Protein AF-A0A1Q3TQ16-F1 (afdb_monomer_lite)

Secondary structure (DSSP, 8-state):
-------------EEEE--TT-SEEEEEETTTEEEEEEEEHHHHHHHGGGG-HHHHHHHHHHHEEEEEEEE-TTSSEEEEEEEESS-SSTTS-SEEEEEEEGGGTT-S--S-HHHHHHHTSEEEEEEEEE---TT-SSGGGTS-EEEEEE----S---HHHHHHHHHHHHHHHHHHH--

Radius of gyration: 18.28 Å; chains: 1; bounding box: 42×30×52 Å

Structure (mmCIF, N/CA/C/O backbone):
data_AF-A0A1Q3TQ16-F1
#
_entry.id   AF-A0A1Q3TQ16-F1
#
loop_
_atom_site.group_PDB
_atom_site.id
_atom_site.type_symbol
_atom_site.label_atom_id
_atom_site.label_alt_id
_atom_site.label_comp_id
_atom_site.label_asym_id
_atom_site.label_entity_id
_atom_site.label_seq_id
_atom_site.pdbx_PDB_ins_code
_atom_site.Cartn_x
_atom_site.Cartn_y
_atom_site.Cartn_z
_atom_site.occupancy
_atom_site.B_iso_or_equiv
_atom_site.auth_seq_id
_atom_site.auth_comp_id
_atom_site.auth_asym_id
_atom_site.auth_atom_id
_atom_site.pdbx_PDB_model_num
ATOM 1 N N . MET A 1 1 ? 10.475 16.075 -33.563 1.00 37.91 1 MET A N 1
ATOM 2 C CA . MET A 1 1 ? 9.089 16.293 -33.106 1.00 37.91 1 MET A CA 1
ATOM 3 C C . MET A 1 1 ? 8.751 15.134 -32.193 1.00 37.91 1 MET A C 1
ATOM 5 O O . MET A 1 1 ? 8.616 14.026 -32.688 1.00 37.91 1 MET A O 1
ATOM 9 N N . VAL A 1 2 ? 8.764 15.352 -30.879 1.00 42.00 2 VAL A N 1
ATOM 10 C CA . VAL A 1 2 ? 8.246 14.367 -29.922 1.00 42.00 2 VAL A CA 1
ATOM 11 C C . VAL A 1 2 ? 6.739 14.571 -29.959 1.00 42.00 2 VAL A C 1
ATOM 13 O O . VAL A 1 2 ? 6.278 15.663 -29.645 1.00 42.00 2 VAL A O 1
ATOM 16 N N . SER A 1 3 ? 5.995 13.604 -30.488 1.00 44.75 3 SER A N 1
ATOM 17 C CA . SER A 1 3 ? 4.543 13.614 -30.358 1.00 44.75 3 SER A CA 1
ATOM 18 C C . SER A 1 3 ? 4.224 13.551 -28.869 1.00 44.75 3 SER A C 1
ATOM 20 O O . SER A 1 3 ? 4.671 12.619 -28.200 1.00 44.75 3 SER A O 1
ATOM 22 N N . ASP A 1 4 ? 3.481 14.534 -28.364 1.00 46.72 4 ASP A N 1
ATOM 23 C CA . ASP A 1 4 ? 2.794 14.436 -27.078 1.00 46.72 4 ASP A CA 1
ATOM 24 C C . ASP A 1 4 ? 1.745 13.322 -27.210 1.00 46.72 4 ASP A C 1
ATOM 26 O O . ASP A 1 4 ? 0.575 13.563 -27.507 1.00 46.72 4 ASP A O 1
ATOM 30 N N . GLU A 1 5 ? 2.181 12.068 -27.091 1.00 55.88 5 GLU A N 1
ATOM 31 C CA . GLU A 1 5 ? 1.263 10.961 -26.869 1.00 55.88 5 GLU A CA 1
ATOM 32 C C . GLU A 1 5 ? 0.614 11.201 -25.509 1.00 55.88 5 GLU A C 1
ATOM 34 O O . GLU A 1 5 ? 1.270 11.160 -24.466 1.00 55.88 5 GLU A O 1
ATOM 39 N N . LEU A 1 6 ? -0.683 11.502 -25.542 1.00 55.00 6 LEU A N 1
ATOM 40 C CA . LEU A 1 6 ? -1.532 11.615 -24.367 1.00 55.00 6 LEU A CA 1
ATOM 41 C C . LEU A 1 6 ? -1.398 10.332 -23.538 1.00 55.00 6 LEU A C 1
ATOM 43 O O . LEU A 1 6 ? -1.873 9.262 -23.924 1.00 55.00 6 LEU A O 1
ATOM 47 N N . ILE A 1 7 ? -0.705 10.431 -22.403 1.00 56.75 7 ILE A N 1
ATOM 48 C CA . ILE A 1 7 ? -0.559 9.322 -21.465 1.00 56.75 7 ILE A CA 1
ATOM 49 C C . ILE A 1 7 ? -1.907 9.151 -20.772 1.00 56.75 7 ILE A C 1
ATOM 51 O O . ILE A 1 7 ? -2.228 9.885 -19.838 1.00 56.75 7 ILE A O 1
ATOM 55 N N . LYS A 1 8 ? -2.690 8.166 -21.217 1.00 60.97 8 LYS A N 1
ATOM 56 C CA . LYS A 1 8 ? -3.903 7.755 -20.511 1.00 60.97 8 LYS A CA 1
ATOM 57 C C . LYS A 1 8 ? -3.508 7.208 -19.137 1.00 60.97 8 LYS A C 1
ATOM 59 O O . LYS A 1 8 ? -2.836 6.179 -19.044 1.00 60.97 8 LYS A O 1
ATOM 64 N N . VAL A 1 9 ? -3.913 7.903 -18.079 1.00 66.00 9 VAL A N 1
ATOM 65 C CA . VAL A 1 9 ? -3.746 7.453 -16.693 1.00 66.00 9 VAL A CA 1
ATOM 66 C C . VAL A 1 9 ? -5.059 6.825 -16.255 1.00 66.00 9 VAL A C 1
ATOM 68 O O . VAL A 1 9 ? -6.061 7.519 -16.128 1.00 66.00 9 VAL A O 1
ATOM 71 N N . ASP A 1 10 ? -5.049 5.516 -16.031 1.00 77.38 10 ASP A N 1
ATOM 72 C CA . ASP A 1 10 ? -6.175 4.801 -15.435 1.00 77.38 10 ASP A CA 1
ATOM 73 C C . ASP A 1 10 ? -5.869 4.544 -13.955 1.00 77.38 10 ASP A C 1
ATOM 75 O O . ASP A 1 10 ? -4.766 4.104 -13.617 1.00 77.38 10 ASP A O 1
ATOM 79 N N . THR A 1 11 ? -6.807 4.877 -13.068 1.00 80.00 11 THR A N 1
ATOM 80 C CA . THR A 1 11 ? -6.627 4.732 -11.619 1.00 80.00 11 THR A CA 1
ATOM 81 C C . THR A 1 11 ? -7.794 3.965 -11.026 1.00 80.00 11 THR A C 1
ATOM 83 O O . THR A 1 11 ? -8.943 4.384 -11.123 1.00 80.00 11 THR A O 1
ATOM 86 N N . ALA A 1 12 ? -7.472 2.860 -10.360 1.00 84.25 12 ALA A N 1
ATOM 87 C CA . ALA A 1 12 ? -8.427 2.037 -9.642 1.00 84.25 12 ALA A CA 1
ATOM 88 C C . ALA A 1 12 ? -8.218 2.149 -8.130 1.00 84.25 12 ALA A C 1
ATOM 90 O O . ALA A 1 12 ? -7.086 2.262 -7.651 1.00 84.25 12 ALA A O 1
ATOM 91 N N . TYR A 1 13 ? -9.311 2.063 -7.377 1.00 83.31 13 TYR A N 1
ATOM 92 C CA . TYR A 1 13 ? -9.316 2.196 -5.930 1.00 83.31 13 TYR A CA 1
ATOM 93 C C . TYR A 1 13 ? -10.077 1.056 -5.263 1.00 83.31 13 TYR A C 1
ATOM 95 O O . TYR A 1 13 ? -11.166 0.670 -5.688 1.00 83.31 13 TYR A O 1
ATOM 103 N N . TYR A 1 14 ? -9.519 0.583 -4.153 1.00 86.50 14 TYR A N 1
ATOM 104 C CA . TYR A 1 14 ? -10.143 -0.390 -3.272 1.00 86.50 14 TYR A CA 1
ATOM 105 C C . TYR A 1 14 ? -10.049 0.111 -1.835 1.00 86.50 14 TYR A C 1
ATOM 107 O O . TYR A 1 14 ? -8.950 0.282 -1.304 1.00 86.50 14 TYR A O 1
ATOM 115 N N . PHE A 1 15 ? -11.193 0.331 -1.194 1.00 87.38 15 PHE A N 1
ATOM 116 C CA . PHE A 1 15 ? -11.256 0.801 0.186 1.00 87.38 15 PHE A CA 1
ATOM 117 C C . PHE A 1 15 ? -12.006 -0.181 1.061 1.00 87.38 15 PHE A C 1
ATOM 119 O O . PHE A 1 15 ? -13.022 -0.745 0.659 1.00 87.38 15 PHE A O 1
ATOM 126 N N . VAL A 1 16 ? -11.535 -0.310 2.298 1.00 88.81 16 VAL A N 1
ATOM 127 C CA . VAL A 1 16 ? -12.279 -0.931 3.388 1.00 88.81 16 VAL A CA 1
ATOM 128 C C . VAL A 1 16 ? -12.195 -0.010 4.593 1.00 88.81 16 VAL A C 1
ATOM 130 O O . VAL A 1 16 ? -11.107 0.394 4.998 1.00 88.81 16 VAL A O 1
ATOM 133 N N . ILE A 1 17 ? -13.351 0.342 5.148 1.00 89.44 17 ILE A N 1
ATOM 134 C CA . ILE A 1 17 ? -13.478 1.223 6.305 1.00 89.44 17 ILE A CA 1
ATOM 135 C C . ILE A 1 17 ? -14.292 0.498 7.367 1.00 89.44 17 ILE A C 1
ATOM 137 O O . ILE A 1 17 ? -15.375 -0.016 7.095 1.00 89.44 17 ILE A O 1
ATOM 141 N N . PHE A 1 18 ? -13.780 0.464 8.589 1.00 89.12 18 PHE A N 1
ATOM 142 C CA . PHE A 1 18 ? -14.449 -0.148 9.729 1.00 89.12 18 PHE A CA 1
ATOM 143 C C . PHE A 1 18 ? -14.023 0.554 11.016 1.00 89.12 18 PHE A C 1
ATOM 145 O O . PHE A 1 18 ? -12.971 1.199 11.063 1.00 89.12 18 PHE A O 1
ATOM 152 N N . LYS A 1 19 ? -14.838 0.428 12.066 1.00 87.50 19 LYS A N 1
ATOM 153 C CA . LYS A 1 19 ? -14.444 0.858 13.408 1.00 87.50 19 LYS A CA 1
ATOM 154 C C . LYS A 1 19 ? -13.791 -0.315 14.143 1.00 87.50 19 LYS A C 1
ATOM 156 O O . LYS A 1 19 ? -14.226 -1.454 13.969 1.00 87.50 19 LYS A O 1
ATOM 161 N N . PRO A 1 20 ? -12.758 -0.074 14.966 1.00 83.62 20 PRO A N 1
ATOM 162 C CA . PRO A 1 20 ? -12.174 -1.129 15.788 1.00 83.62 20 PRO A CA 1
ATOM 163 C C . PRO A 1 20 ? -13.237 -1.817 16.656 1.00 83.62 20 PRO A C 1
ATOM 165 O O . PRO A 1 20 ? -13.993 -1.143 17.350 1.00 83.62 20 PRO A O 1
ATOM 168 N N . GLY A 1 21 ? -13.279 -3.150 16.612 1.00 84.94 21 GLY A N 1
ATOM 169 C CA . GLY A 1 21 ? -14.253 -3.972 17.340 1.00 84.94 21 GLY A CA 1
ATOM 170 C C . GLY A 1 21 ? -15.556 -4.268 16.587 1.00 84.94 21 GLY A C 1
ATOM 171 O O . GLY A 1 21 ? -16.292 -5.164 17.003 1.00 84.94 21 GLY A O 1
ATOM 172 N N . ASP A 1 22 ? -15.836 -3.586 15.472 1.00 89.62 22 ASP A N 1
ATOM 173 C CA . ASP A 1 22 ? -17.017 -3.882 14.658 1.00 89.62 22 ASP A CA 1
ATOM 174 C C . ASP A 1 22 ? -16.820 -5.169 13.844 1.00 89.62 22 ASP A C 1
ATOM 176 O O . ASP A 1 22 ? -15.759 -5.421 13.275 1.00 89.62 22 ASP A O 1
ATOM 180 N N . LYS A 1 23 ? -17.886 -5.969 13.723 1.00 91.56 23 LYS A N 1
ATOM 181 C CA . LYS A 1 23 ? -17.895 -7.196 12.900 1.00 91.56 23 LYS A CA 1
ATOM 182 C C . LYS A 1 23 ? -18.081 -6.921 11.409 1.00 91.56 23 LYS A C 1
ATOM 184 O O . LYS A 1 23 ? -17.820 -7.791 10.577 1.00 91.56 23 LYS A O 1
ATOM 189 N N . VAL A 1 24 ? -18.584 -5.736 11.073 1.00 93.44 24 VAL A N 1
ATOM 190 C CA . VAL A 1 24 ? -18.919 -5.323 9.711 1.00 93.44 24 VAL A CA 1
ATOM 191 C C . VAL A 1 24 ? -18.293 -3.972 9.393 1.00 93.44 24 VAL A C 1
ATOM 193 O O . VAL A 1 24 ? -18.215 -3.093 10.245 1.00 93.44 24 VAL A O 1
ATOM 196 N N . GLY A 1 25 ? -17.842 -3.826 8.156 1.00 90.81 25 GLY A N 1
ATOM 197 C CA . GLY A 1 25 ? -17.299 -2.596 7.603 1.00 90.81 25 GLY A CA 1
ATOM 198 C C . GLY A 1 25 ? -17.951 -2.263 6.269 1.00 90.81 25 GLY A C 1
ATOM 199 O O . GLY A 1 25 ? -18.805 -2.998 5.766 1.00 90.81 25 GLY A O 1
ATOM 200 N N . LEU A 1 26 ? -17.520 -1.156 5.684 1.00 89.62 26 LEU A N 1
ATOM 201 C CA . LEU A 1 26 ? -17.880 -0.749 4.336 1.00 89.62 26 LEU A CA 1
ATOM 202 C C . LEU A 1 26 ? -16.705 -0.994 3.400 1.00 89.62 26 LEU A C 1
ATOM 204 O O . LEU A 1 26 ? -15.562 -0.688 3.730 1.00 89.62 26 LEU A O 1
ATOM 208 N N . LYS A 1 27 ? -17.002 -1.521 2.221 1.00 88.81 27 LYS A N 1
ATOM 209 C CA . LYS A 1 27 ? -16.062 -1.756 1.136 1.00 88.81 27 LYS A CA 1
ATOM 210 C C . LYS A 1 27 ? -16.498 -0.980 -0.099 1.00 88.81 27 LYS A C 1
ATOM 212 O O . LYS A 1 27 ? -17.682 -0.982 -0.432 1.00 88.81 27 LYS A O 1
ATOM 217 N N . PHE A 1 28 ? -15.538 -0.392 -0.798 1.00 86.06 28 PHE A N 1
ATOM 218 C CA . PHE A 1 28 ? -15.724 0.226 -2.108 1.00 86.06 28 PHE A CA 1
ATOM 219 C C . PHE A 1 28 ? -14.673 -0.312 -3.076 1.00 86.06 28 PHE A C 1
ATOM 221 O O . PHE A 1 28 ? -13.517 -0.481 -2.690 1.00 86.06 28 PHE A O 1
ATOM 228 N N . ASP A 1 29 ? -15.078 -0.583 -4.313 1.00 86.94 29 ASP A N 1
ATOM 229 C CA . ASP A 1 29 ? -14.212 -1.121 -5.359 1.00 86.94 29 ASP A CA 1
ATOM 230 C C . ASP A 1 29 ? -14.564 -0.473 -6.700 1.00 86.94 29 ASP A C 1
ATOM 232 O O . ASP A 1 29 ? -15.587 -0.802 -7.307 1.00 86.94 29 ASP A O 1
ATOM 236 N N . SER A 1 30 ? -13.711 0.440 -7.167 1.00 84.25 30 SER A N 1
ATOM 237 C CA . SER A 1 30 ? -13.971 1.199 -8.394 1.00 84.25 30 SER A CA 1
ATOM 238 C C . SER A 1 30 ? -13.925 0.342 -9.664 1.00 84.25 30 SER A C 1
ATOM 240 O O . SER A 1 30 ? -14.291 0.828 -10.725 1.00 84.25 30 SER A O 1
ATOM 242 N N . THR A 1 31 ? -13.462 -0.911 -9.589 1.00 81.88 31 THR A N 1
ATOM 243 C CA . THR A 1 31 ? -13.318 -1.787 -10.766 1.00 81.88 31 THR A CA 1
ATOM 244 C C . THR A 1 31 ? -14.538 -2.668 -11.021 1.00 81.88 31 THR A C 1
ATOM 246 O O . THR A 1 31 ? -14.742 -3.118 -12.146 1.00 81.88 31 THR A O 1
ATOM 249 N N . PHE A 1 32 ? -15.362 -2.906 -9.996 1.00 75.94 32 PHE A N 1
ATOM 250 C CA . PHE A 1 32 ? -16.527 -3.792 -10.090 1.00 75.94 32 PHE A CA 1
ATOM 251 C C . PHE A 1 32 ? -17.845 -3.086 -9.794 1.00 75.94 32 PHE A C 1
ATOM 253 O O . PHE A 1 32 ? -18.837 -3.313 -10.485 1.00 75.94 32 PHE A O 1
ATOM 260 N N . ASN A 1 33 ? -17.895 -2.294 -8.721 1.00 68.44 33 ASN A N 1
ATOM 261 C CA . ASN A 1 33 ? -19.132 -1.700 -8.241 1.00 68.44 33 ASN A CA 1
ATOM 262 C C . ASN A 1 33 ? -18.808 -0.381 -7.545 1.00 68.44 33 ASN A C 1
ATOM 264 O O . ASN A 1 33 ? -18.329 -0.372 -6.411 1.00 68.44 33 ASN A O 1
ATOM 268 N N . GLU A 1 34 ? -19.123 0.729 -8.210 1.00 74.62 34 GLU A N 1
ATOM 269 C CA . GLU A 1 34 ? -18.951 2.105 -7.720 1.00 74.62 34 GLU A CA 1
ATOM 270 C C . GLU A 1 34 ? -19.932 2.454 -6.577 1.00 74.62 34 GLU A C 1
ATOM 272 O O . GLU A 1 34 ? -20.459 3.562 -6.477 1.00 74.6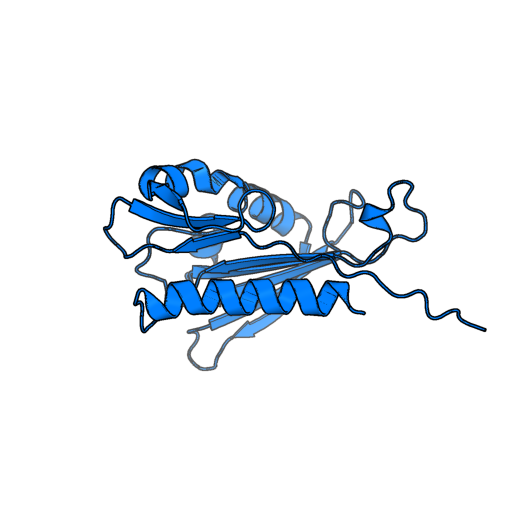2 34 GLU A O 1
ATOM 277 N N . LYS A 1 35 ? -20.232 1.488 -5.707 1.00 81.69 35 LYS A N 1
ATOM 278 C CA . LYS A 1 35 ? -21.125 1.618 -4.560 1.00 81.69 35 LYS A CA 1
ATOM 279 C C . LYS A 1 35 ? -20.501 0.958 -3.344 1.00 81.69 35 LYS A C 1
ATOM 281 O O . LYS A 1 35 ? -19.871 -0.095 -3.434 1.00 81.69 35 LYS A O 1
ATOM 286 N N . TRP A 1 36 ? -20.750 1.552 -2.182 1.00 85.12 36 TRP A N 1
ATOM 287 C CA . TRP A 1 36 ? -20.401 0.929 -0.914 1.00 85.12 36 TRP A CA 1
ATOM 288 C C . TRP A 1 36 ? -21.185 -0.366 -0.713 1.00 85.12 36 TRP A C 1
ATOM 290 O O . TRP A 1 36 ? -22.400 -0.423 -0.901 1.00 85.12 36 TRP A O 1
ATOM 300 N N . THR A 1 37 ? -20.476 -1.399 -0.284 1.00 89.00 37 THR A N 1
ATOM 301 C CA . THR A 1 37 ? -21.032 -2.696 0.096 1.00 89.00 37 THR A CA 1
ATOM 302 C C . THR A 1 37 ? -20.596 -3.035 1.513 1.00 89.00 37 THR A C 1
ATOM 304 O O . THR A 1 37 ? -19.542 -2.596 1.969 1.00 89.00 37 THR A O 1
ATOM 307 N N . THR A 1 38 ? -21.406 -3.794 2.243 1.00 91.62 38 THR A N 1
ATOM 308 C CA . THR A 1 38 ? -21.019 -4.270 3.574 1.00 91.62 38 THR A CA 1
ATOM 309 C C . THR A 1 38 ? -20.074 -5.460 3.443 1.00 91.62 38 THR A C 1
ATOM 311 O O . THR A 1 38 ? -20.300 -6.351 2.626 1.00 91.62 38 THR A O 1
ATOM 314 N N . VAL A 1 39 ? -19.030 -5.500 4.269 1.00 91.38 39 VAL A N 1
ATOM 315 C CA . VAL A 1 39 ? -18.079 -6.616 4.338 1.00 91.38 39 VAL A CA 1
ATOM 316 C C . VAL A 1 39 ? -17.906 -7.067 5.785 1.00 91.38 39 VAL A C 1
ATOM 318 O O . VAL A 1 39 ? -17.930 -6.245 6.697 1.00 91.38 39 VAL A O 1
ATOM 321 N N . SER A 1 40 ? -17.732 -8.369 6.016 1.00 91.38 40 SER A N 1
ATOM 322 C CA . SER A 1 40 ? -17.308 -8.872 7.328 1.00 91.38 40 SER A CA 1
ATOM 323 C C . SER A 1 40 ? -15.862 -8.449 7.582 1.00 91.38 40 SER A C 1
ATOM 325 O O . SER A 1 40 ? -14.987 -8.746 6.768 1.00 91.38 40 SER A O 1
ATOM 327 N N . VAL A 1 41 ? -15.612 -7.772 8.705 1.00 87.94 41 VAL A N 1
ATOM 328 C CA . VAL A 1 41 ? -14.264 -7.335 9.100 1.00 87.94 41 VAL A CA 1
ATOM 329 C C . VAL A 1 41 ? -13.387 -8.549 9.349 1.00 87.94 41 VAL A C 1
ATOM 331 O O . VAL A 1 41 ? -12.316 -8.628 8.769 1.00 87.94 41 VAL A O 1
ATOM 334 N N . ASP A 1 42 ? -13.867 -9.542 10.096 1.00 85.06 42 ASP A N 1
ATOM 335 C CA . ASP A 1 42 ? -13.115 -10.776 10.357 1.00 85.06 42 ASP A CA 1
ATOM 336 C C . ASP A 1 42 ? -12.742 -11.495 9.060 1.00 85.06 42 ASP A C 1
ATOM 338 O O . ASP A 1 42 ? -11.599 -11.914 8.879 1.00 85.06 42 ASP A O 1
ATOM 342 N N . SER A 1 43 ? -13.691 -11.579 8.120 1.00 81.94 43 SER A N 1
ATOM 343 C CA . SER A 1 43 ? -13.426 -12.174 6.811 1.00 81.94 43 SER A CA 1
ATOM 344 C C . SER A 1 43 ? -12.396 -11.355 6.056 1.00 81.94 43 SER A C 1
ATOM 346 O O . SER A 1 43 ? -11.449 -11.932 5.541 1.00 81.94 43 SER A O 1
ATOM 348 N N . PHE A 1 44 ? -12.536 -10.027 6.011 1.00 83.25 44 PHE A N 1
ATOM 349 C CA . PHE A 1 44 ? -11.557 -9.157 5.371 1.00 83.25 44 PHE A CA 1
ATOM 350 C C . PHE A 1 44 ? -10.185 -9.299 6.017 1.00 83.25 44 PHE A C 1
ATOM 352 O O . PHE A 1 44 ? -9.233 -9.465 5.289 1.00 83.25 44 PHE A O 1
ATOM 359 N N . LEU A 1 45 ? -10.053 -9.299 7.339 1.00 79.94 45 LEU A N 1
ATOM 360 C CA . LEU A 1 45 ? -8.764 -9.412 8.022 1.00 79.94 45 LEU A CA 1
ATOM 361 C C . LEU A 1 45 ? -8.114 -10.787 7.812 1.00 79.94 45 LEU A C 1
ATOM 363 O O . LEU A 1 45 ? -6.916 -10.860 7.552 1.00 79.94 45 LEU A O 1
ATOM 367 N N . ALA A 1 46 ? -8.898 -11.869 7.849 1.00 73.75 46 ALA A N 1
ATOM 368 C CA . ALA A 1 46 ? -8.412 -13.222 7.573 1.00 73.75 46 ALA A CA 1
ATOM 369 C C . ALA A 1 46 ? -8.031 -13.409 6.093 1.00 73.75 46 ALA A C 1
ATOM 371 O O . ALA A 1 46 ? -7.027 -14.046 5.763 1.00 73.75 46 ALA A O 1
ATOM 372 N N . THR A 1 47 ? -8.826 -12.824 5.192 1.00 65.69 47 THR A N 1
ATOM 373 C CA . THR A 1 47 ? -8.611 -12.866 3.739 1.00 65.69 47 THR A CA 1
ATOM 374 C C . THR A 1 47 ? -7.774 -11.706 3.218 1.00 65.69 47 THR A C 1
ATOM 376 O O . THR A 1 47 ? -7.483 -11.704 2.036 1.00 65.69 47 THR A O 1
ATOM 379 N N . ALA A 1 48 ? -7.328 -10.748 4.042 1.00 55.12 48 ALA A N 1
ATOM 380 C CA . ALA A 1 48 ? -6.469 -9.616 3.652 1.00 55.12 48 ALA A CA 1
ATOM 381 C C . ALA A 1 48 ? -5.040 -10.072 3.316 1.00 55.12 48 ALA A C 1
ATOM 383 O O . ALA A 1 48 ? -4.236 -9.315 2.772 1.00 55.12 48 ALA A O 1
ATOM 384 N N . THR A 1 49 ? -4.788 -11.372 3.477 1.00 52.56 49 THR A N 1
ATOM 385 C CA . THR A 1 49 ? -3.928 -12.183 2.604 1.00 52.56 49 THR A CA 1
ATOM 386 C C . THR A 1 49 ? -4.207 -12.024 1.095 1.00 52.56 49 THR A C 1
ATOM 388 O O . THR A 1 49 ? -3.417 -12.518 0.294 1.00 52.56 49 THR A O 1
ATOM 391 N N . LEU A 1 50 ? -5.247 -11.283 0.692 1.00 50.66 50 LEU A N 1
ATOM 392 C CA . LEU A 1 50 ? -5.684 -10.935 -0.666 1.00 50.66 50 LEU A CA 1
ATOM 393 C C . LEU A 1 50 ? -4.555 -10.364 -1.522 1.00 50.66 50 LEU A C 1
ATOM 395 O O . LEU A 1 50 ? -4.549 -10.543 -2.733 1.00 50.66 50 LEU A O 1
ATOM 399 N N . PHE A 1 51 ? -3.561 -9.745 -0.889 1.00 58.66 51 PHE A N 1
ATOM 400 C CA . PHE A 1 51 ? -2.361 -9.263 -1.569 1.00 58.66 51 PHE A CA 1
ATOM 401 C C . PHE A 1 51 ? -1.088 -10.009 -1.159 1.00 58.66 51 PHE A C 1
ATOM 403 O O . PHE A 1 51 ? -0.010 -9.690 -1.648 1.00 58.66 51 PHE A O 1
ATOM 410 N N . SER A 1 52 ? -1.193 -10.976 -0.237 1.00 69.75 52 SER A N 1
ATOM 411 C CA . SER A 1 52 ? -0.071 -11.734 0.338 1.00 69.75 52 SER A CA 1
ATOM 412 C C . SER A 1 52 ? 1.122 -10.833 0.681 1.00 69.75 52 SER A C 1
ATOM 414 O O . SER A 1 52 ? 2.277 -11.235 0.526 1.00 69.75 52 SER A O 1
ATOM 416 N N . VAL A 1 53 ? 0.824 -9.602 1.124 1.00 79.25 53 VAL A N 1
ATOM 417 C CA . VAL A 1 53 ? 1.796 -8.507 1.227 1.00 79.25 53 VAL A CA 1
ATOM 418 C C . VAL A 1 53 ? 2.942 -8.901 2.133 1.00 79.25 53 VAL A C 1
ATOM 420 O O . VAL A 1 53 ? 4.088 -8.669 1.780 1.00 79.25 53 VAL A O 1
ATOM 423 N N . ASP A 1 54 ? 2.653 -9.566 3.249 1.00 82.12 54 ASP A N 1
ATOM 424 C CA . ASP A 1 54 ? 3.676 -10.005 4.193 1.00 82.12 54 ASP A CA 1
ATOM 425 C C . ASP A 1 54 ? 4.695 -10.955 3.542 1.00 82.12 54 ASP A C 1
ATOM 427 O O . ASP A 1 54 ? 5.897 -10.697 3.575 1.00 82.12 54 ASP A O 1
ATOM 431 N N . LYS A 1 55 ? 4.229 -12.007 2.852 1.00 82.19 55 LYS A N 1
ATOM 432 C CA . LYS A 1 55 ? 5.110 -12.956 2.148 1.00 82.19 55 LYS A CA 1
ATOM 433 C C . LYS A 1 55 ? 5.852 -12.287 0.991 1.00 82.19 55 LYS A C 1
ATOM 435 O O . LYS A 1 55 ? 7.036 -12.547 0.780 1.00 82.19 55 LYS A O 1
ATOM 440 N N . PHE A 1 56 ? 5.157 -11.436 0.243 1.00 84.69 56 PHE A N 1
ATOM 441 C CA . PHE A 1 56 ? 5.731 -10.687 -0.866 1.00 84.69 56 PHE A CA 1
ATOM 442 C C . PHE A 1 56 ? 6.839 -9.737 -0.393 1.00 84.69 56 PHE A C 1
ATOM 444 O O . PHE A 1 56 ? 7.942 -9.768 -0.933 1.00 84.69 56 PHE A O 1
ATOM 451 N N . LEU A 1 57 ? 6.588 -8.950 0.654 1.00 87.31 57 LEU A N 1
ATOM 452 C CA . LEU A 1 57 ? 7.570 -8.049 1.246 1.00 87.31 57 LEU A CA 1
ATOM 453 C C . LEU A 1 57 ? 8.729 -8.828 1.861 1.00 87.31 57 LEU A C 1
ATOM 455 O O . LEU A 1 57 ? 9.877 -8.471 1.620 1.00 87.31 57 LEU A O 1
ATOM 459 N N . ALA A 1 58 ? 8.469 -9.925 2.576 1.00 85.12 58 ALA A N 1
ATOM 460 C CA . ALA A 1 58 ? 9.526 -10.769 3.131 1.00 85.12 58 ALA A CA 1
ATOM 461 C C . ALA A 1 58 ? 10.461 -11.328 2.043 1.00 85.12 58 ALA A C 1
ATOM 463 O O . ALA A 1 58 ? 11.672 -11.403 2.247 1.00 85.12 58 ALA A O 1
ATOM 464 N N . SER A 1 59 ? 9.920 -11.693 0.875 1.00 85.12 59 SER A N 1
ATOM 465 C CA . SER A 1 59 ? 10.721 -12.086 -0.289 1.00 85.12 59 SER A CA 1
ATOM 466 C C . SER A 1 59 ? 11.470 -10.897 -0.892 1.00 85.12 59 SER A C 1
ATOM 468 O O . SER A 1 59 ? 12.677 -10.996 -1.121 1.00 85.12 59 SER A O 1
ATOM 470 N N . LYS A 1 60 ? 10.794 -9.760 -1.103 1.00 86.94 60 LYS A N 1
ATOM 471 C CA . LYS A 1 60 ? 11.419 -8.558 -1.667 1.00 86.94 60 LYS A CA 1
ATOM 472 C C . LYS A 1 60 ? 12.588 -8.068 -0.831 1.00 86.94 60 LYS A C 1
ATOM 474 O O . LYS A 1 60 ? 13.642 -7.784 -1.382 1.00 86.94 60 LYS A O 1
ATOM 479 N N . MET A 1 61 ? 12.447 -8.028 0.490 1.00 89.25 61 MET A N 1
ATOM 480 C CA . MET A 1 61 ? 13.485 -7.520 1.392 1.00 89.25 61 MET A CA 1
ATOM 481 C C . MET A 1 61 ? 14.770 -8.365 1.401 1.00 89.25 61 MET A C 1
ATOM 483 O O . MET A 1 61 ? 15.797 -7.893 1.877 1.00 89.25 61 MET A O 1
ATOM 487 N N . GLN A 1 62 ? 14.758 -9.587 0.854 1.00 91.00 62 GLN A N 1
ATOM 488 C CA . GLN A 1 62 ? 15.981 -10.381 0.661 1.00 91.00 62 GLN A CA 1
ATOM 489 C C . GLN A 1 62 ? 16.788 -9.906 -0.559 1.00 91.00 62 GLN A C 1
ATOM 491 O O . GLN A 1 62 ? 18.024 -9.900 -0.540 1.00 91.00 62 GLN A O 1
ATOM 496 N N . ASN A 1 63 ? 16.093 -9.492 -1.620 1.00 94.25 63 ASN A N 1
ATOM 497 C CA . ASN A 1 63 ? 16.697 -9.029 -2.866 1.00 94.25 63 ASN A CA 1
ATOM 498 C C . ASN A 1 63 ? 16.925 -7.509 -2.888 1.00 94.25 63 ASN A C 1
ATOM 500 O O . ASN A 1 63 ? 17.883 -7.036 -3.490 1.00 94.25 63 ASN A O 1
ATOM 504 N N . ASP A 1 64 ? 16.080 -6.731 -2.225 1.00 96.00 64 ASP A N 1
ATOM 505 C CA . ASP A 1 64 ? 16.143 -5.277 -2.274 1.00 96.00 64 ASP A CA 1
ATOM 506 C C . ASP A 1 64 ? 17.231 -4.725 -1.333 1.00 96.00 64 ASP A C 1
ATOM 508 O O . ASP A 1 64 ? 17.552 -5.287 -0.284 1.00 96.00 64 ASP A O 1
ATOM 512 N N . SER A 1 65 ? 17.816 -3.596 -1.722 1.00 97.00 65 SER A N 1
ATOM 513 C CA . SER A 1 65 ? 18.764 -2.814 -0.930 1.00 97.00 65 SER A CA 1
ATOM 514 C C .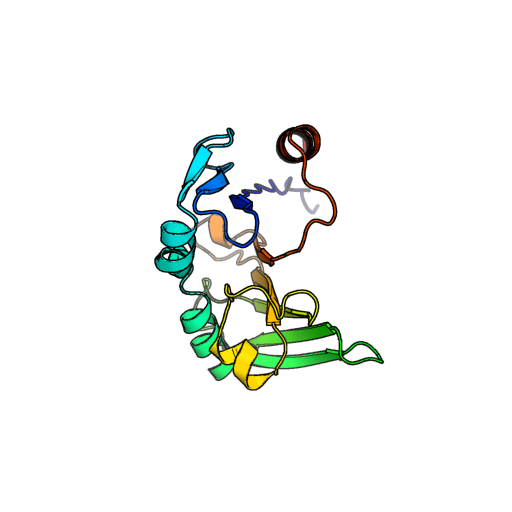 SER A 1 65 ? 18.083 -1.558 -0.401 1.00 97.00 65 SER A C 1
ATOM 516 O O . SER A 1 65 ? 17.414 -0.848 -1.152 1.00 97.00 65 SER A O 1
ATOM 518 N N . LEU A 1 66 ? 18.291 -1.257 0.881 1.00 97.19 66 LEU A N 1
ATOM 519 C CA . LEU A 1 66 ? 17.868 0.002 1.492 1.00 97.19 66 LEU A CA 1
ATOM 520 C C . LEU A 1 66 ? 18.744 1.147 0.967 1.00 97.19 66 LEU A C 1
ATOM 522 O O . LEU A 1 66 ? 19.961 1.118 1.134 1.00 97.19 66 LEU A O 1
ATOM 526 N N . ILE A 1 67 ? 18.120 2.154 0.359 1.00 97.88 67 ILE A N 1
ATOM 527 C CA . ILE A 1 67 ? 18.803 3.321 -0.222 1.00 97.88 67 ILE A CA 1
ATOM 528 C C . ILE A 1 67 ? 18.633 4.564 0.648 1.00 97.88 67 ILE A C 1
ATOM 530 O O . ILE A 1 67 ? 19.532 5.396 0.733 1.00 97.88 67 ILE A O 1
ATOM 534 N N . SER A 1 68 ? 17.483 4.704 1.305 1.00 97.94 68 SER A N 1
ATOM 535 C CA . SER A 1 68 ? 17.200 5.839 2.181 1.00 97.94 68 SER A CA 1
ATOM 536 C C . SER A 1 68 ? 16.353 5.401 3.362 1.00 97.94 68 SER A C 1
ATOM 538 O O . SER A 1 68 ? 15.446 4.587 3.203 1.00 97.94 68 SER A O 1
ATOM 540 N N . SER A 1 69 ? 16.647 5.956 4.535 1.00 97.69 69 SER A N 1
ATOM 541 C CA . SER A 1 69 ? 15.887 5.760 5.764 1.00 97.69 69 SER A CA 1
ATOM 542 C C . SER A 1 69 ? 15.819 7.094 6.498 1.00 97.69 69 SER A C 1
ATOM 544 O O . SER A 1 69 ? 16.850 7.677 6.835 1.00 97.69 69 SER A O 1
ATOM 546 N N . VAL A 1 70 ? 14.607 7.609 6.685 1.00 97.69 70 VAL A N 1
ATOM 547 C CA . VAL A 1 70 ? 14.352 8.912 7.305 1.00 97.69 70 VAL A CA 1
ATOM 548 C C . VAL A 1 70 ? 13.324 8.731 8.409 1.00 97.69 70 VAL A C 1
ATOM 550 O O . VAL A 1 70 ? 12.183 8.349 8.153 1.00 97.69 70 VAL A O 1
ATOM 553 N N . SER A 1 71 ? 13.716 9.027 9.644 1.00 96.38 71 SER A N 1
ATOM 554 C CA . SER A 1 71 ? 12.830 9.015 10.807 1.00 96.38 71 SER A CA 1
ATOM 555 C C . SER A 1 71 ? 12.489 10.430 11.260 1.00 96.38 71 SER A C 1
ATOM 557 O O . SER A 1 71 ? 13.307 11.344 11.153 1.00 96.38 71 SER A O 1
ATOM 559 N N . THR A 1 72 ? 11.309 10.613 11.847 1.00 93.62 72 THR A N 1
ATOM 560 C CA . THR A 1 72 ? 11.004 11.852 12.573 1.00 93.62 72 THR A CA 1
ATOM 561 C C . THR A 1 72 ? 11.895 11.986 13.810 1.00 93.62 72 THR A C 1
ATOM 563 O O . THR A 1 72 ? 12.320 10.985 14.386 1.00 93.62 72 THR A O 1
ATOM 566 N N . LEU A 1 73 ? 12.128 13.220 14.278 1.00 83.75 73 LEU A N 1
ATOM 567 C CA . LEU A 1 73 ? 12.972 13.503 15.455 1.00 83.75 73 LEU A CA 1
ATOM 568 C C . LEU A 1 73 ? 12.540 12.747 16.725 1.00 83.75 73 LEU A C 1
ATOM 570 O O . LEU A 1 73 ? 13.354 12.484 17.601 1.00 83.75 73 LEU A O 1
ATOM 574 N N . ASN A 1 74 ? 11.260 12.384 16.824 1.00 89.19 74 ASN A N 1
ATOM 575 C CA . ASN A 1 74 ? 10.679 11.649 17.948 1.00 89.19 74 ASN A CA 1
ATOM 576 C C . ASN A 1 74 ? 10.492 10.140 17.687 1.00 89.19 74 ASN A C 1
ATOM 578 O O . ASN A 1 74 ? 9.851 9.470 18.494 1.00 89.19 74 ASN A O 1
ATOM 582 N N . GLY A 1 75 ? 10.959 9.613 16.548 1.00 89.62 75 GLY A N 1
ATOM 583 C CA . GLY A 1 75 ? 10.843 8.192 16.191 1.00 89.62 75 GLY A CA 1
ATOM 584 C C . GLY A 1 75 ? 9.407 7.673 16.030 1.00 89.62 75 GLY A C 1
ATOM 585 O O . GLY A 1 75 ? 9.175 6.464 16.093 1.00 89.62 75 GLY A O 1
ATOM 586 N N . ARG A 1 76 ? 8.421 8.567 15.866 1.00 92.94 76 ARG A N 1
ATOM 587 C CA . ARG A 1 76 ? 7.006 8.197 15.681 1.00 92.94 76 ARG A CA 1
ATOM 588 C C . ARG A 1 76 ? 6.663 7.793 14.256 1.00 92.94 76 ARG A C 1
ATOM 590 O O . ARG A 1 76 ? 5.649 7.124 14.068 1.00 92.94 76 ARG A O 1
ATOM 597 N N . ALA A 1 77 ? 7.468 8.207 13.284 1.00 95.75 77 ALA A N 1
ATOM 598 C CA . ALA A 1 77 ? 7.329 7.791 11.902 1.00 95.75 77 ALA A CA 1
ATOM 599 C C . ALA A 1 77 ? 8.696 7.510 11.276 1.00 95.75 77 ALA A C 1
ATOM 601 O O . ALA A 1 77 ? 9.711 8.101 11.657 1.00 95.75 77 ALA A O 1
ATOM 602 N N . LEU A 1 78 ? 8.688 6.596 10.313 1.00 97.25 78 LEU A N 1
ATOM 603 C CA . LEU A 1 78 ? 9.851 6.147 9.560 1.00 97.25 78 LEU A CA 1
ATOM 604 C C . LEU A 1 78 ? 9.446 6.015 8.092 1.00 97.25 78 LEU A C 1
ATOM 606 O O . LEU A 1 78 ? 8.391 5.461 7.799 1.00 97.25 78 LEU A O 1
ATOM 610 N N . SER A 1 79 ? 10.273 6.512 7.181 1.00 98.00 79 SER A N 1
ATOM 611 C CA . SER A 1 79 ? 10.133 6.314 5.741 1.00 98.00 79 SER A CA 1
ATOM 612 C C . SER A 1 79 ? 11.392 5.651 5.211 1.00 98.00 79 SER A C 1
ATOM 614 O O . SER A 1 79 ? 12.496 6.122 5.474 1.00 98.00 79 SER A O 1
ATOM 616 N N . GLU A 1 80 ? 11.228 4.585 4.441 1.00 98.00 80 GLU A N 1
ATOM 617 C CA . GLU A 1 80 ? 12.324 3.827 3.849 1.00 98.00 80 GLU A CA 1
ATOM 618 C C . GLU A 1 80 ? 12.110 3.671 2.345 1.00 98.00 80 GLU A C 1
ATOM 620 O O . GLU A 1 80 ? 10.984 3.486 1.883 1.00 98.00 80 GLU A O 1
ATOM 625 N N . ILE A 1 81 ? 13.198 3.759 1.582 1.00 98.19 81 ILE A N 1
ATOM 626 C CA . ILE A 1 81 ? 13.203 3.574 0.129 1.00 98.19 81 ILE A CA 1
ATOM 627 C C . ILE A 1 81 ? 14.149 2.431 -0.203 1.00 98.19 81 ILE A C 1
ATOM 629 O O . ILE A 1 81 ? 15.314 2.438 0.202 1.00 98.19 81 ILE A O 1
ATOM 633 N N . TYR A 1 82 ? 13.642 1.487 -0.981 1.00 97.69 82 TYR A N 1
ATOM 634 C CA . TYR A 1 82 ? 14.328 0.279 -1.396 1.00 97.69 82 TYR A CA 1
ATOM 635 C C . TYR A 1 82 ? 14.392 0.186 -2.920 1.00 97.69 82 TYR A C 1
ATOM 637 O O . TYR A 1 82 ? 13.433 0.548 -3.608 1.00 97.69 82 TYR A O 1
ATOM 645 N N . LEU A 1 83 ? 15.508 -0.336 -3.432 1.00 97.31 83 LEU A N 1
ATOM 646 C CA . LEU A 1 83 ? 15.697 -0.675 -4.845 1.00 97.31 83 LEU A CA 1
ATOM 647 C C . LEU A 1 83 ? 16.120 -2.147 -4.987 1.00 97.31 83 LEU A C 1
ATOM 649 O O . LEU A 1 83 ? 16.904 -2.620 -4.162 1.00 97.31 83 LEU A O 1
ATOM 653 N N . PRO A 1 84 ? 15.670 -2.871 -6.027 1.00 96.50 84 PRO A N 1
ATOM 654 C CA . PRO A 1 84 ? 16.154 -4.217 -6.321 1.00 96.50 84 PRO A CA 1
ATOM 655 C C . PRO A 1 84 ? 17.666 -4.243 -6.545 1.00 96.50 84 PRO A C 1
ATOM 657 O O . PRO A 1 84 ? 18.191 -3.415 -7.289 1.00 96.50 84 PRO A O 1
ATOM 660 N N . LYS A 1 85 ? 18.358 -5.261 -6.015 1.00 95.75 85 LYS A N 1
ATOM 661 C CA . LYS A 1 85 ? 19.720 -5.595 -6.478 1.00 95.75 85 LYS A CA 1
ATOM 662 C C . LYS A 1 85 ? 19.694 -6.161 -7.897 1.00 95.75 85 LYS A C 1
ATOM 664 O O . LYS A 1 85 ? 20.547 -5.823 -8.711 1.00 95.75 85 LYS A O 1
ATOM 669 N N . TYR A 1 86 ? 18.706 -7.003 -8.195 1.00 94.69 86 TYR A N 1
ATOM 670 C CA . TYR A 1 86 ? 18.395 -7.476 -9.543 1.00 94.69 86 TYR A CA 1
ATOM 671 C C . TYR A 1 86 ? 16.879 -7.507 -9.760 1.00 94.69 86 TYR A C 1
ATOM 673 O O . TYR A 1 86 ? 16.115 -7.727 -8.820 1.00 94.69 86 TYR A O 1
ATOM 681 N N . LYS A 1 87 ? 16.429 -7.299 -11.002 1.00 92.31 87 LYS A N 1
ATOM 682 C CA . LYS A 1 87 ? 15.015 -7.444 -11.382 1.00 92.31 87 LYS A CA 1
ATOM 683 C C . LYS A 1 87 ? 14.816 -8.802 -12.064 1.00 92.31 87 LYS A C 1
ATOM 685 O O . LYS A 1 87 ? 15.324 -8.960 -13.172 1.00 92.31 87 LYS A O 1
ATOM 690 N N . PRO A 1 88 ? 14.123 -9.772 -11.437 1.00 87.62 88 PRO A N 1
ATOM 691 C CA . PRO A 1 88 ? 13.895 -11.082 -12.051 1.00 87.62 88 PRO A CA 1
ATOM 692 C C . PRO A 1 88 ? 13.025 -10.991 -13.312 1.00 87.62 88 PRO A C 1
ATOM 694 O O . PRO A 1 88 ? 13.266 -11.714 -14.273 1.00 87.62 88 PRO A O 1
ATOM 697 N N . ASP A 1 89 ? 12.044 -10.086 -13.323 1.00 88.81 89 ASP A N 1
ATOM 698 C CA . ASP A 1 89 ? 11.145 -9.845 -14.451 1.00 88.81 89 ASP A CA 1
ATOM 699 C C . ASP A 1 89 ? 10.515 -8.432 -14.384 1.00 88.81 89 ASP A C 1
ATOM 701 O O . ASP A 1 89 ? 10.810 -7.628 -13.492 1.00 88.81 89 ASP A O 1
ATOM 705 N N . PHE A 1 90 ? 9.637 -8.117 -15.344 1.00 85.00 90 PHE A N 1
ATOM 706 C CA . PHE A 1 90 ? 8.932 -6.827 -15.448 1.00 85.00 90 PHE A CA 1
ATOM 707 C C . PHE A 1 90 ? 7.787 -6.641 -14.434 1.00 85.00 90 PHE A C 1
ATOM 709 O O . PHE A 1 90 ? 7.214 -5.550 -14.336 1.00 85.00 90 PHE A O 1
ATOM 716 N N . THR A 1 91 ? 7.441 -7.690 -13.686 1.00 86.12 91 THR A N 1
ATOM 717 C CA . THR A 1 91 ? 6.458 -7.665 -12.592 1.00 86.12 91 THR A CA 1
ATOM 718 C C . THR A 1 91 ? 7.097 -7.326 -11.246 1.00 86.12 91 THR A C 1
ATOM 720 O O . THR A 1 91 ? 6.389 -7.122 -10.264 1.00 86.12 91 THR A O 1
ATOM 723 N N . TYR A 1 92 ? 8.426 -7.197 -11.194 1.00 91.69 92 TYR A N 1
ATOM 724 C CA . TYR A 1 92 ? 9.154 -6.732 -10.021 1.00 91.69 92 TYR A CA 1
ATOM 725 C C . TYR A 1 92 ? 9.285 -5.200 -10.019 1.00 91.69 92 TYR A C 1
ATOM 727 O O . TYR A 1 92 ? 9.780 -4.616 -10.986 1.00 91.69 92 TYR A O 1
ATOM 735 N N . SER A 1 93 ? 8.865 -4.546 -8.928 1.00 94.06 93 SER A N 1
ATOM 736 C CA . SER A 1 93 ? 8.947 -3.081 -8.797 1.00 94.06 93 SER A CA 1
ATOM 737 C C . SER A 1 93 ? 10.379 -2.558 -8.908 1.00 94.06 93 SER A C 1
ATOM 739 O O . SER A 1 93 ? 11.319 -3.183 -8.418 1.00 94.06 93 SER A O 1
ATOM 741 N N . ASP A 1 94 ? 10.527 -1.398 -9.546 1.00 96.00 94 ASP A N 1
ATOM 742 C CA . ASP A 1 94 ? 11.781 -0.645 -9.634 1.00 96.00 94 ASP A CA 1
ATOM 743 C C . ASP A 1 94 ? 12.110 0.039 -8.312 1.00 96.00 94 ASP A C 1
ATOM 745 O O . ASP A 1 94 ? 13.269 0.090 -7.921 1.00 96.00 94 ASP A O 1
ATOM 749 N N . THR A 1 95 ? 11.086 0.527 -7.616 1.00 96.94 95 THR A N 1
ATOM 750 C CA . THR A 1 95 ? 11.234 1.172 -6.313 1.00 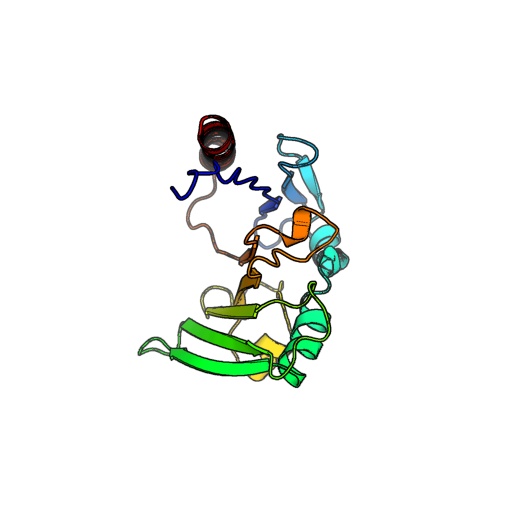96.94 95 THR A CA 1
ATOM 751 C C . THR A 1 95 ? 10.143 0.686 -5.380 1.00 96.94 95 THR A C 1
ATOM 753 O O . THR A 1 95 ? 8.979 0.587 -5.776 1.00 96.94 95 THR A O 1
ATOM 756 N N . THR A 1 96 ? 10.513 0.427 -4.131 1.00 97.19 96 THR A N 1
ATOM 757 C CA . THR A 1 96 ? 9.566 0.159 -3.048 1.00 97.19 96 THR A CA 1
ATOM 758 C C . THR A 1 96 ? 9.752 1.214 -1.964 1.00 97.19 96 THR A C 1
ATOM 760 O O . THR A 1 96 ? 10.855 1.387 -1.447 1.00 97.19 96 THR A O 1
ATOM 763 N N . ILE A 1 97 ? 8.684 1.926 -1.620 1.00 97.94 97 ILE A N 1
ATOM 764 C CA . ILE A 1 97 ? 8.667 2.915 -0.542 1.00 97.94 97 ILE A CA 1
ATOM 765 C C . ILE A 1 97 ? 7.803 2.364 0.581 1.00 97.94 97 ILE A C 1
ATOM 767 O O . ILE A 1 97 ? 6.643 2.019 0.366 1.00 97.94 97 ILE A O 1
ATOM 771 N N . LEU A 1 98 ? 8.367 2.302 1.781 1.00 97.50 98 LEU A N 1
ATOM 772 C CA . LEU A 1 98 ? 7.683 1.849 2.986 1.00 97.50 98 LEU A CA 1
ATOM 773 C C . LEU A 1 98 ? 7.573 3.019 3.958 1.00 97.50 98 LEU A C 1
ATOM 775 O O . LEU A 1 98 ? 8.561 3.713 4.199 1.00 97.50 98 LEU A O 1
ATOM 779 N N . ARG A 1 99 ? 6.389 3.243 4.536 1.00 97.94 99 ARG A N 1
ATOM 780 C CA . ARG A 1 99 ? 6.238 4.179 5.660 1.00 97.94 99 ARG A CA 1
ATOM 781 C C . ARG A 1 99 ? 5.588 3.499 6.844 1.00 97.94 99 ARG A C 1
ATOM 783 O O . ARG A 1 99 ? 4.626 2.745 6.704 1.00 97.94 99 ARG A O 1
ATOM 790 N N . TYR A 1 100 ? 6.110 3.830 8.010 1.00 97.12 100 TYR A N 1
ATOM 791 C CA . TYR A 1 100 ? 5.704 3.272 9.280 1.00 97.12 100 TYR A CA 1
ATOM 792 C C . TYR A 1 100 ? 5.248 4.383 10.219 1.00 97.12 100 TYR A C 1
ATOM 794 O O . TYR A 1 100 ? 5.755 5.509 10.168 1.00 97.12 100 TYR A O 1
ATOM 802 N N . THR A 1 101 ? 4.319 4.059 11.112 1.00 96.44 101 THR A N 1
ATOM 803 C CA . THR A 1 101 ? 3.797 4.981 12.119 1.00 96.44 101 THR A CA 1
ATOM 804 C C . THR A 1 101 ? 3.467 4.262 13.420 1.00 96.44 101 THR A C 1
ATOM 806 O O . THR A 1 101 ? 2.973 3.140 13.406 1.00 96.44 101 THR A O 1
ATOM 809 N N . ARG A 1 102 ? 3.685 4.935 14.554 1.00 94.69 102 ARG A N 1
ATOM 810 C CA . ARG A 1 102 ? 3.216 4.470 15.872 1.00 94.69 102 ARG A CA 1
ATOM 811 C C . ARG A 1 102 ? 1.746 4.791 16.146 1.00 94.69 102 ARG A C 1
ATOM 813 O O . ARG A 1 102 ? 1.155 4.290 17.096 1.00 94.69 102 ARG A O 1
ATOM 820 N N . ASN A 1 103 ? 1.118 5.628 15.316 1.00 92.12 103 ASN A N 1
ATOM 821 C CA . ASN A 1 103 ? -0.269 6.063 15.526 1.00 92.12 103 ASN A CA 1
ATOM 822 C C . ASN A 1 103 ? -1.298 4.929 15.347 1.00 92.12 103 ASN A C 1
ATOM 824 O O . ASN A 1 103 ? -2.482 5.118 15.632 1.00 92.12 103 ASN A O 1
ATOM 828 N N . LEU A 1 104 ? -0.854 3.769 14.857 1.00 92.00 104 LEU A N 1
ATOM 829 C CA . LEU A 1 104 ? -1.682 2.606 14.557 1.00 92.00 104 LEU A CA 1
ATOM 830 C C . LEU A 1 104 ? -1.313 1.378 15.399 1.00 92.00 104 LEU A C 1
ATOM 832 O O . LEU A 1 104 ? -1.845 0.304 15.143 1.00 92.00 104 LEU A O 1
ATOM 836 N N . ASP A 1 105 ? -0.448 1.513 16.410 1.00 87.94 105 ASP A N 1
ATOM 837 C CA . ASP A 1 105 ? 0.063 0.374 17.194 1.00 87.94 105 ASP A CA 1
ATOM 838 C C . ASP A 1 105 ? -1.044 -0.423 17.914 1.00 87.94 105 ASP A C 1
ATOM 840 O O . ASP A 1 105 ? -0.866 -1.598 18.212 1.00 87.94 105 ASP A O 1
ATOM 844 N N . ASN A 1 106 ? -2.203 0.192 18.163 1.00 86.06 106 ASN A N 1
ATOM 845 C CA . ASN A 1 106 ? -3.370 -0.440 18.789 1.00 86.06 106 ASN A CA 1
ATOM 846 C C . ASN A 1 106 ? -4.358 -1.080 17.795 1.00 86.06 106 ASN A C 1
ATOM 848 O O . ASN A 1 106 ? -5.438 -1.498 18.203 1.00 86.06 106 ASN A O 1
ATOM 852 N N . LEU A 1 107 ? -4.062 -1.067 16.496 1.00 86.06 107 LEU A N 1
ATOM 853 C CA . LEU A 1 107 ? -4.848 -1.777 15.491 1.00 86.06 107 LEU A CA 1
ATOM 854 C C . LEU A 1 107 ? -4.251 -3.172 15.321 1.00 86.06 107 LEU A C 1
ATOM 856 O O . LEU A 1 107 ? -3.044 -3.270 15.153 1.00 86.06 107 LEU A O 1
ATOM 860 N N . ASP A 1 108 ? -5.048 -4.236 15.310 1.00 82.94 108 ASP A N 1
ATOM 861 C CA . ASP A 1 108 ? -4.496 -5.598 15.192 1.00 82.94 108 ASP A CA 1
ATOM 862 C C . ASP A 1 108 ? -3.984 -5.901 13.776 1.00 82.94 108 ASP A C 1
ATOM 864 O O . ASP A 1 108 ? -2.945 -6.539 13.594 1.00 82.94 108 ASP A O 1
ATOM 868 N N . PHE A 1 109 ? -4.666 -5.367 12.759 1.00 86.25 109 PHE A N 1
ATOM 869 C CA . PHE A 1 109 ? -4.308 -5.550 11.354 1.00 86.25 109 PHE A CA 1
ATOM 870 C C . PHE A 1 109 ? -2.914 -5.004 11.021 1.00 86.25 109 PHE A C 1
ATOM 872 O O . PHE A 1 109 ? -2.552 -3.906 11.452 1.00 86.25 109 PHE A O 1
ATOM 879 N N . SER A 1 110 ? -2.151 -5.734 10.209 1.00 87.69 110 SER A N 1
ATOM 880 C CA . SER A 1 110 ? -0.848 -5.311 9.696 1.00 87.69 110 SER A CA 1
ATOM 881 C C . SER A 1 110 ? -0.685 -5.697 8.228 1.00 87.69 110 SER A C 1
ATOM 883 O O . SER A 1 110 ? -1.121 -6.768 7.809 1.00 87.69 110 SER A O 1
ATOM 885 N N . PHE A 1 111 ? 0.003 -4.851 7.456 1.00 89.06 111 PHE A N 1
ATOM 886 C CA . PHE A 1 111 ? 0.462 -5.224 6.119 1.00 89.06 111 PHE A CA 1
ATOM 887 C C . PHE A 1 111 ? 1.608 -6.244 6.153 1.00 89.06 111 PHE A C 1
ATOM 889 O O . PHE A 1 111 ? 1.746 -7.036 5.222 1.00 89.06 111 PHE A O 1
ATOM 896 N N . SER A 1 112 ? 2.431 -6.228 7.207 1.00 90.19 112 SER A N 1
ATOM 897 C CA . SER A 1 112 ? 3.499 -7.203 7.416 1.00 90.19 112 SER A CA 1
ATOM 898 C C . SER A 1 112 ? 3.864 -7.312 8.894 1.00 90.19 112 SER A C 1
ATOM 900 O O . SER A 1 112 ? 4.592 -6.481 9.440 1.00 90.19 112 SER A O 1
ATOM 902 N N . HIS A 1 113 ? 3.418 -8.391 9.539 1.00 88.88 113 HIS A N 1
ATOM 903 C CA . HIS A 1 113 ? 3.789 -8.674 10.927 1.00 88.88 113 HIS A CA 1
ATOM 904 C C . HIS A 1 113 ? 5.300 -8.890 11.080 1.00 88.88 113 HIS A C 1
ATOM 906 O O . HIS A 1 113 ? 5.870 -8.549 12.120 1.00 88.88 113 HIS A O 1
ATOM 912 N N . HIS A 1 114 ? 5.960 -9.425 10.046 1.00 89.12 114 HIS A N 1
ATOM 913 C CA . HIS A 1 114 ? 7.409 -9.588 10.042 1.00 89.12 114 HIS A CA 1
ATOM 914 C C . HIS A 1 114 ? 8.130 -8.236 10.146 1.00 89.12 114 HIS A C 1
ATOM 916 O O . HIS A 1 114 ? 8.972 -8.055 11.031 1.00 89.12 114 HIS A O 1
ATOM 922 N N . LEU A 1 115 ? 7.774 -7.274 9.288 1.00 91.94 115 LEU A N 1
ATOM 923 C CA . LEU A 1 115 ? 8.396 -5.950 9.289 1.00 91.94 115 LEU A CA 1
ATOM 924 C C . LEU A 1 115 ? 8.025 -5.136 10.529 1.00 91.94 115 LEU A C 1
ATOM 926 O O . LEU A 1 115 ? 8.911 -4.519 11.121 1.00 91.94 115 LEU A O 1
ATOM 930 N N . ASP A 1 116 ? 6.772 -5.206 10.980 1.00 92.75 116 ASP A N 1
ATOM 931 C CA . ASP A 1 116 ? 6.337 -4.569 12.227 1.00 92.75 116 ASP A CA 1
ATOM 932 C C . ASP A 1 116 ? 7.165 -5.065 13.422 1.00 92.75 116 ASP A C 1
ATOM 934 O O . ASP A 1 116 ? 7.626 -4.277 14.252 1.00 92.75 116 ASP A O 1
ATOM 938 N N . SER A 1 117 ? 7.414 -6.378 13.493 1.00 91.50 117 SER A N 1
ATOM 939 C CA . SER A 1 117 ? 8.217 -6.984 14.557 1.00 91.50 117 SER A CA 1
ATOM 940 C C . SER A 1 117 ? 9.694 -6.598 14.474 1.00 91.50 117 SER A C 1
ATOM 942 O O . SER A 1 117 ? 10.315 -6.352 15.514 1.00 91.50 117 SER A O 1
ATOM 944 N N . LEU A 1 118 ? 10.259 -6.517 13.266 1.00 92.31 118 LEU A N 1
ATOM 945 C CA . LEU A 1 118 ? 11.652 -6.128 13.049 1.00 92.31 118 LEU A CA 1
ATOM 946 C C . LEU A 1 118 ? 11.891 -4.654 13.403 1.00 92.31 118 LEU A C 1
ATOM 948 O O . LEU A 1 118 ? 12.883 -4.326 14.052 1.00 92.31 118 LEU A O 1
ATOM 952 N N . LYS A 1 119 ? 10.980 -3.768 12.988 1.00 93.25 119 LYS A N 1
ATOM 953 C CA . LYS A 1 119 ? 11.123 -2.311 13.126 1.00 93.25 119 LYS A CA 1
ATOM 954 C C . LYS A 1 119 ? 10.533 -1.758 14.424 1.00 93.25 119 LYS A C 1
ATOM 956 O O . LYS A 1 119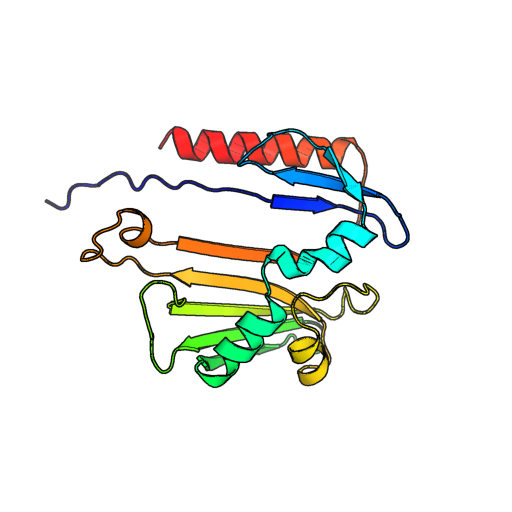 ? 10.855 -0.631 14.794 1.00 93.25 119 LYS A O 1
ATOM 961 N N . LYS A 1 120 ? 9.694 -2.531 15.127 1.00 93.75 120 LYS A N 1
ATOM 962 C CA . LYS A 1 120 ? 8.948 -2.108 16.331 1.00 93.75 120 LYS A CA 1
ATOM 963 C C . LYS A 1 120 ? 8.066 -0.873 16.086 1.00 93.75 120 LYS A C 1
ATOM 965 O O . LYS A 1 120 ? 7.906 -0.033 16.969 1.00 93.75 120 LYS A O 1
ATOM 970 N N . ILE A 1 121 ? 7.530 -0.757 14.873 1.00 95.12 121 ILE A N 1
ATOM 971 C CA . ILE A 1 121 ? 6.619 0.301 14.425 1.00 95.12 121 ILE A CA 1
ATOM 972 C C . ILE A 1 121 ? 5.743 -0.264 13.303 1.00 95.12 121 ILE A C 1
ATOM 974 O O . ILE A 1 121 ? 6.232 -1.051 12.493 1.00 95.12 121 ILE A O 1
ATOM 978 N N . LYS A 1 122 ? 4.464 0.116 13.251 1.00 94.62 122 LYS A N 1
ATOM 979 C CA . LYS A 1 122 ? 3.512 -0.449 12.289 1.00 94.62 122 LYS A CA 1
ATOM 980 C C . LYS A 1 122 ? 3.711 0.090 10.873 1.00 94.62 122 LYS A C 1
ATOM 982 O O . LYS A 1 122 ? 3.679 1.303 10.662 1.00 94.62 122 LYS A O 1
ATOM 987 N N . LEU A 1 123 ? 3.863 -0.803 9.896 1.00 94.94 123 LEU A N 1
ATOM 988 C CA . LEU A 1 123 ? 3.855 -0.495 8.469 1.00 94.94 123 LEU A CA 1
ATOM 989 C C . LEU A 1 123 ? 2.449 -0.053 8.056 1.00 94.94 123 LEU A C 1
ATOM 991 O O . LEU A 1 123 ? 1.488 -0.815 8.149 1.00 94.94 123 LEU A O 1
ATOM 995 N N . CYS A 1 124 ? 2.328 1.190 7.598 1.00 94.69 124 CYS A N 1
ATOM 996 C CA . CYS A 1 124 ? 1.043 1.809 7.274 1.00 94.69 124 CYS A CA 1
ATOM 997 C C . CYS A 1 124 ? 0.935 2.265 5.822 1.00 94.69 124 CYS A C 1
ATOM 999 O O . CYS A 1 124 ? -0.139 2.671 5.390 1.00 94.69 124 CYS A O 1
ATOM 1001 N N . TYR A 1 125 ? 2.031 2.223 5.071 1.00 95.88 125 TYR A N 1
ATOM 1002 C CA . TYR A 1 125 ? 2.052 2.639 3.680 1.00 95.88 125 TYR A CA 1
ATOM 1003 C C . TYR A 1 125 ? 3.083 1.839 2.898 1.00 95.88 125 TYR A C 1
ATOM 1005 O O . TYR A 1 125 ? 4.229 1.704 3.33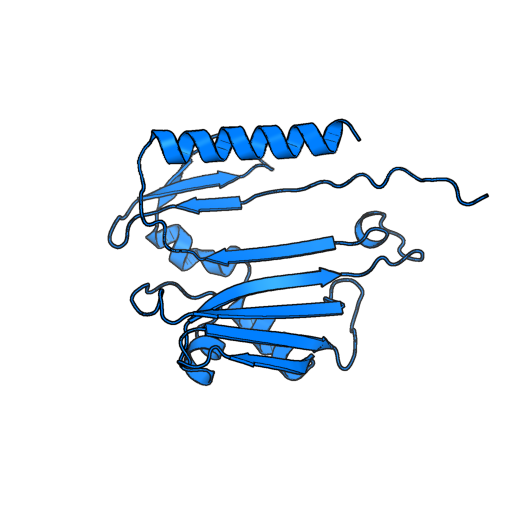3 1.00 95.88 125 TYR A O 1
ATOM 1013 N N . ILE A 1 126 ? 2.679 1.358 1.729 1.00 95.56 126 ILE A N 1
ATOM 1014 C CA . ILE A 1 126 ? 3.538 0.701 0.752 1.00 95.56 126 ILE A CA 1
ATOM 1015 C C . ILE A 1 126 ? 3.250 1.344 -0.592 1.00 95.56 126 ILE A C 1
ATOM 1017 O O . ILE A 1 126 ? 2.101 1.372 -1.028 1.00 95.56 126 ILE A O 1
ATOM 1021 N N . GLU A 1 127 ? 4.287 1.807 -1.271 1.00 95.94 127 GLU A N 1
ATOM 1022 C CA . GLU A 1 127 ? 4.203 2.206 -2.668 1.00 95.94 127 GLU A CA 1
ATOM 1023 C C . GLU A 1 127 ? 5.212 1.412 -3.487 1.00 95.94 127 GLU A C 1
ATOM 1025 O O . GLU A 1 127 ? 6.395 1.339 -3.153 1.00 95.94 127 GLU A O 1
ATOM 1030 N N . MET A 1 128 ? 4.732 0.808 -4.565 1.00 95.19 128 MET A N 1
ATOM 1031 C CA . MET A 1 128 ? 5.551 0.084 -5.522 1.00 95.19 128 MET A CA 1
ATOM 1032 C C . MET A 1 128 ? 5.502 0.791 -6.864 1.00 95.19 128 MET A C 1
ATOM 1034 O O . MET A 1 128 ? 4.451 0.836 -7.499 1.00 95.19 128 MET A O 1
ATOM 1038 N N . ILE A 1 129 ? 6.648 1.291 -7.311 1.00 96.00 129 ILE A N 1
ATOM 1039 C CA . ILE A 1 129 ? 6.780 2.034 -8.562 1.00 96.00 129 ILE A CA 1
ATOM 1040 C C . ILE A 1 129 ? 7.395 1.121 -9.617 1.00 96.00 129 ILE A C 1
ATOM 1042 O O . ILE A 1 129 ? 8.394 0.446 -9.364 1.00 96.00 129 ILE A O 1
ATOM 1046 N N . TYR A 1 130 ? 6.805 1.132 -10.807 1.00 95.56 130 TYR A N 1
ATOM 1047 C CA . TYR A 1 130 ? 7.243 0.370 -11.967 1.00 95.56 130 TYR A CA 1
ATOM 1048 C C . TYR A 1 130 ? 7.495 1.330 -13.120 1.00 95.56 130 TYR A C 1
ATOM 1050 O O . TYR A 1 130 ? 6.589 2.053 -13.549 1.00 95.56 130 TYR A O 1
ATOM 1058 N N . ASN A 1 131 ? 8.719 1.332 -13.630 1.00 94.06 131 ASN A N 1
ATOM 1059 C CA . ASN A 1 131 ? 9.090 2.140 -14.777 1.00 94.06 131 ASN A CA 1
ATOM 1060 C C . ASN A 1 131 ? 8.541 1.529 -16.081 1.00 94.06 131 ASN A C 1
ATOM 1062 O O . ASN A 1 131 ? 8.386 0.306 -16.168 1.00 94.06 131 ASN A O 1
ATOM 1066 N N . PRO A 1 132 ? 8.264 2.366 -17.097 1.00 92.12 132 PRO A N 1
ATOM 1067 C CA . PRO A 1 132 ? 7.905 1.911 -18.436 1.00 92.12 132 PRO A CA 1
ATOM 1068 C C . PRO A 1 132 ? 8.928 0.927 -19.014 1.00 92.12 132 PRO A C 1
ATOM 1070 O O . PRO A 1 132 ? 10.134 1.161 -18.925 1.00 92.12 132 PRO A O 1
ATOM 1073 N N . ASN A 1 133 ? 8.452 -0.119 -19.688 1.00 90.50 133 ASN A N 1
ATOM 1074 C CA . ASN A 1 133 ? 9.260 -0.933 -20.589 1.00 90.50 133 ASN A CA 1
ATOM 1075 C C . ASN A 1 133 ? 8.752 -0.774 -22.035 1.00 90.50 133 ASN A C 1
ATOM 1077 O O . ASN A 1 133 ? 7.806 -1.464 -22.424 1.00 90.50 133 ASN A O 1
ATOM 1081 N N . PRO A 1 134 ? 9.395 0.074 -22.860 1.00 89.12 134 PRO A N 1
ATOM 1082 C CA . PRO A 1 134 ? 8.999 0.291 -24.255 1.00 89.12 134 PRO A CA 1
ATOM 1083 C C . PRO A 1 134 ? 9.011 -0.983 -25.110 1.00 89.12 134 PRO A C 1
ATOM 1085 O O . PRO A 1 134 ? 8.273 -1.082 -26.088 1.00 89.12 134 PRO A O 1
ATOM 1088 N N . ASN A 1 135 ? 9.824 -1.969 -24.720 1.00 90.12 135 ASN A N 1
ATOM 1089 C CA . ASN A 1 135 ? 10.001 -3.227 -25.441 1.00 90.12 135 ASN A CA 1
ATOM 1090 C C . ASN A 1 135 ? 9.038 -4.330 -24.976 1.00 90.12 135 ASN A C 1
ATOM 1092 O O . ASN A 1 135 ? 9.121 -5.455 -25.467 1.00 90.12 135 ASN A O 1
ATOM 1096 N N . ALA A 1 136 ? 8.157 -4.058 -24.009 1.00 88.62 136 ALA A N 1
ATOM 1097 C CA . ALA A 1 136 ? 7.202 -5.055 -23.553 1.00 88.62 136 ALA A CA 1
ATOM 1098 C C . ALA A 1 136 ? 6.174 -5.383 -24.643 1.00 88.62 136 ALA A C 1
ATOM 1100 O O . ALA A 1 136 ? 5.692 -4.503 -25.357 1.00 88.62 136 ALA A O 1
ATOM 1101 N N . THR A 1 137 ? 5.811 -6.658 -24.752 1.00 89.62 137 THR A N 1
ATOM 1102 C CA . THR A 1 137 ? 4.754 -7.117 -25.662 1.00 89.62 137 THR A CA 1
ATOM 1103 C C . THR A 1 137 ? 3.378 -6.649 -25.196 1.00 89.62 137 THR A C 1
ATOM 1105 O O . THR A 1 137 ? 2.597 -6.153 -26.004 1.00 89.62 137 THR A O 1
ATOM 1108 N N . ASP A 1 138 ? 3.106 -6.755 -23.896 1.00 87.50 138 ASP A N 1
ATOM 1109 C CA . ASP A 1 138 ? 1.859 -6.299 -23.287 1.00 87.50 138 ASP A CA 1
ATOM 1110 C C . ASP A 1 138 ? 1.899 -4.772 -23.040 1.00 87.50 138 ASP A C 1
ATOM 1112 O O . ASP A 1 138 ? 2.798 -4.289 -22.332 1.00 87.50 138 ASP A O 1
ATOM 1116 N N . PRO A 1 139 ? 0.942 -3.997 -23.600 1.00 87.44 139 PRO A N 1
ATOM 1117 C CA . PRO A 1 139 ? 0.809 -2.558 -23.367 1.00 87.44 139 PRO A CA 1
ATOM 1118 C C . PRO A 1 139 ? 0.785 -2.161 -21.891 1.00 87.44 139 PRO A C 1
ATOM 1120 O O . PRO A 1 139 ? 1.254 -1.078 -21.546 1.00 87.44 139 PRO A O 1
ATOM 1123 N N . PHE A 1 140 ? 0.304 -3.040 -21.012 1.00 85.06 140 PHE A N 1
ATOM 1124 C CA . PHE A 1 140 ? 0.277 -2.819 -19.573 1.00 85.06 140 PHE A CA 1
ATOM 1125 C C . PHE A 1 140 ? 1.655 -2.475 -18.993 1.00 85.06 140 PHE A C 1
ATOM 1127 O O . PHE A 1 140 ? 1.767 -1.642 -18.095 1.00 85.06 140 PHE A O 1
ATOM 1134 N N . TYR A 1 141 ? 2.725 -3.073 -19.522 1.00 89.12 141 TYR A N 1
ATOM 1135 C CA . TYR A 1 141 ? 4.091 -2.819 -19.059 1.00 89.12 141 TYR A CA 1
ATOM 1136 C C . TYR A 1 141 ? 4.770 -1.648 -19.783 1.00 89.12 141 TYR A C 1
ATOM 1138 O O . TYR A 1 141 ? 5.872 -1.262 -19.394 1.00 89.12 141 TYR A O 1
ATOM 1146 N N . LYS A 1 142 ? 4.147 -1.070 -20.819 1.00 89.06 142 LYS A N 1
ATOM 1147 C CA . LYS A 1 142 ? 4.709 0.062 -21.576 1.00 89.06 142 LYS A CA 1
ATOM 1148 C C . LYS A 1 142 ? 4.537 1.402 -20.874 1.00 89.06 142 LYS A C 1
ATOM 1150 O O . LYS A 1 142 ? 5.242 2.343 -21.218 1.00 89.06 142 LYS A O 1
ATOM 1155 N N . SER A 1 143 ? 3.653 1.481 -19.885 1.00 88.75 143 SER A N 1
ATOM 1156 C CA . SER A 1 143 ? 3.407 2.699 -19.115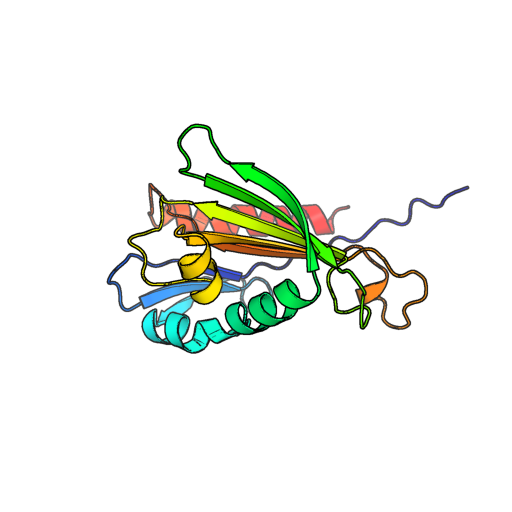 1.00 88.75 143 SER A CA 1
ATOM 1157 C C . SER A 1 143 ? 3.971 2.600 -17.701 1.00 88.75 143 SER A C 1
ATOM 1159 O O . SER A 1 143 ? 4.156 1.515 -17.140 1.00 88.75 143 SER A O 1
ATOM 1161 N N . ARG A 1 144 ? 4.245 3.765 -17.105 1.00 91.75 144 ARG A N 1
ATOM 1162 C CA . ARG A 1 144 ? 4.627 3.856 -15.694 1.00 91.75 144 ARG A CA 1
ATOM 1163 C C . ARG A 1 144 ? 3.434 3.447 -14.839 1.00 91.75 144 ARG A C 1
ATOM 1165 O O . ARG A 1 144 ? 2.317 3.880 -15.103 1.00 91.75 144 ARG A O 1
ATOM 1172 N N . ARG A 1 145 ? 3.679 2.653 -13.799 1.00 92.31 145 ARG A N 1
ATOM 1173 C CA . ARG A 1 145 ? 2.640 2.203 -12.864 1.00 92.31 145 ARG A CA 1
ATOM 1174 C C . ARG A 1 145 ? 3.077 2.462 -11.431 1.00 92.31 145 ARG A C 1
ATOM 1176 O O . ARG A 1 145 ? 4.270 2.407 -11.124 1.00 92.31 145 ARG A O 1
ATOM 1183 N N . SER A 1 146 ? 2.109 2.722 -10.563 1.00 93.31 146 SER A N 1
ATOM 1184 C CA . SER A 1 146 ? 2.310 2.734 -9.118 1.00 93.31 146 SER A CA 1
ATOM 1185 C C . SER A 1 146 ? 1.182 1.954 -8.458 1.00 93.31 146 SER A C 1
ATOM 1187 O O . SER A 1 146 ? 0.026 2.092 -8.853 1.00 93.31 146 SER A O 1
ATOM 1189 N N . TYR A 1 147 ? 1.524 1.126 -7.477 1.00 91.44 147 TYR A N 1
ATOM 1190 C CA . TYR A 1 147 ? 0.552 0.473 -6.608 1.00 91.44 147 TYR A CA 1
ATOM 1191 C C . TYR A 1 147 ? 0.758 0.970 -5.195 1.00 91.44 147 TYR A C 1
ATOM 1193 O O . TYR A 1 147 ? 1.864 0.866 -4.660 1.00 91.44 147 TYR A O 1
ATOM 1201 N N . THR A 1 148 ? -0.315 1.463 -4.592 1.00 92.81 148 THR A N 1
ATOM 1202 C CA . THR A 1 148 ? -0.287 2.013 -3.244 1.00 92.81 148 THR A CA 1
ATOM 1203 C C . THR A 1 148 ? -1.219 1.232 -2.334 1.00 92.81 148 THR A C 1
ATOM 1205 O O . THR A 1 148 ? -2.388 1.030 -2.648 1.00 92.81 148 THR A O 1
ATOM 1208 N N . PHE A 1 149 ? -0.695 0.840 -1.178 1.00 91.75 149 PHE A N 1
ATOM 1209 C CA . PHE A 1 149 ? -1.449 0.264 -0.074 1.00 91.75 149 PHE A CA 1
ATOM 1210 C C . PHE A 1 149 ? -1.289 1.197 1.113 1.00 91.75 149 PHE A C 1
ATOM 1212 O O . PHE A 1 149 ? -0.166 1.484 1.525 1.00 91.75 149 PHE A O 1
ATOM 1219 N N . GLU A 1 150 ? -2.397 1.686 1.655 1.00 92.75 150 GLU A N 1
ATOM 1220 C CA . GLU A 1 150 ? -2.384 2.640 2.757 1.00 92.75 150 GLU A CA 1
ATOM 1221 C C . GLU A 1 150 ? -3.364 2.214 3.846 1.00 92.75 150 GLU A C 1
ATOM 1223 O O . GLU A 1 150 ? -4.484 1.781 3.584 1.00 92.75 150 GLU A O 1
ATOM 1228 N N . MET A 1 151 ? -2.926 2.382 5.088 1.00 91.25 151 MET A N 1
ATOM 1229 C CA . MET A 1 151 ? -3.726 2.233 6.286 1.00 91.25 151 MET A CA 1
ATOM 1230 C C . MET A 1 151 ? -3.619 3.522 7.094 1.00 91.25 151 MET A C 1
ATOM 1232 O O . MET A 1 151 ? -2.524 3.960 7.448 1.00 91.25 151 MET A O 1
ATOM 1236 N N . LYS A 1 152 ? -4.765 4.120 7.418 1.00 91.06 152 LYS A N 1
ATOM 1237 C CA . LYS A 1 152 ? -4.838 5.376 8.167 1.00 91.06 152 LYS A CA 1
ATOM 1238 C C . LYS A 1 152 ? -5.992 5.366 9.156 1.00 91.06 152 LYS A C 1
ATOM 1240 O O . LYS A 1 152 ? -7.036 4.770 8.902 1.00 91.06 152 LYS A O 1
ATOM 1245 N N . ARG A 1 153 ? -5.809 6.063 10.279 1.00 89.19 153 ARG A N 1
ATOM 1246 C CA . ARG A 1 153 ? -6.900 6.376 11.204 1.00 89.19 153 ARG A CA 1
ATOM 1247 C C . ARG A 1 153 ? -7.623 7.618 10.701 1.00 89.19 153 ARG A C 1
ATOM 1249 O O . ARG A 1 153 ? -6.983 8.618 10.395 1.00 89.19 153 ARG A O 1
ATOM 1256 N N . LEU A 1 154 ? -8.946 7.547 10.653 1.00 85.62 154 LEU A N 1
ATOM 1257 C CA . LEU A 1 154 ? -9.803 8.703 10.420 1.00 85.62 154 LEU A CA 1
ATOM 1258 C C . LEU A 1 154 ? -10.193 9.288 11.780 1.00 85.62 154 LEU A C 1
ATOM 1260 O O . LEU A 1 154 ? -10.643 8.545 12.651 1.00 85.62 154 LEU A O 1
ATOM 1264 N N . GLU A 1 155 ? -9.990 10.591 11.984 1.00 78.75 155 GLU A N 1
ATOM 1265 C CA . GLU A 1 155 ? -10.377 11.254 13.241 1.00 78.75 155 GLU A CA 1
ATOM 1266 C C . GLU A 1 155 ? -11.891 11.457 13.343 1.00 78.75 155 GLU A C 1
ATOM 1268 O O . GLU A 1 155 ? -12.452 11.400 14.432 1.00 78.75 155 GLU A O 1
ATOM 1273 N N . HIS A 1 156 ? -12.551 11.659 12.201 1.00 73.75 156 HIS A N 1
ATOM 1274 C CA . HIS A 1 156 ? -13.992 11.841 12.095 1.00 73.75 156 HIS A CA 1
ATOM 1275 C C . HIS A 1 156 ? -14.532 10.861 11.052 1.00 73.75 156 HIS A C 1
ATOM 1277 O O . HIS A 1 156 ? -13.991 10.749 9.953 1.00 73.75 156 HIS A O 1
ATOM 1283 N N . TYR A 1 157 ? -15.580 10.124 11.417 1.00 68.81 157 TYR A N 1
ATOM 1284 C CA . TYR A 1 157 ? -16.269 9.192 10.532 1.00 68.81 157 TYR A CA 1
ATOM 1285 C C . TYR A 1 157 ? -17.774 9.372 10.710 1.00 68.81 157 TYR A C 1
ATOM 1287 O O . TYR A 1 157 ? -18.343 8.963 11.725 1.00 68.81 157 TYR A O 1
ATOM 1295 N N . ASP A 1 158 ? -18.404 9.975 9.709 1.00 73.56 158 ASP A N 1
ATOM 1296 C CA . ASP A 1 158 ? -19.851 10.009 9.555 1.00 73.56 158 ASP A CA 1
ATOM 1297 C C . ASP A 1 158 ? -20.249 9.623 8.123 1.00 73.56 158 ASP A C 1
ATOM 1299 O O . ASP A 1 158 ? -19.414 9.483 7.223 1.00 73.56 158 ASP A O 1
ATOM 1303 N N . THR A 1 159 ? -21.544 9.402 7.914 1.00 68.38 159 THR A N 1
ATOM 1304 C CA . THR A 1 159 ? -22.087 8.983 6.618 1.00 68.38 159 THR A CA 1
ATOM 1305 C C . THR A 1 159 ? -21.829 10.024 5.523 1.00 68.38 159 THR A C 1
ATOM 1307 O O . THR A 1 159 ? -21.609 9.651 4.372 1.00 68.38 159 THR A O 1
ATOM 1310 N N . SER A 1 160 ? -21.809 11.319 5.860 1.00 73.88 160 SER A N 1
ATOM 1311 C CA . SER A 1 160 ? -21.478 12.387 4.907 1.00 73.88 160 SER A CA 1
ATOM 1312 C C . SER A 1 160 ? -20.035 12.303 4.422 1.00 73.88 160 SER A C 1
ATOM 1314 O O . SER A 1 160 ? -19.809 12.437 3.224 1.00 73.88 160 SER A O 1
ATOM 1316 N N . PHE A 1 161 ? -19.082 12.008 5.305 1.00 74.44 161 PHE A N 1
ATOM 1317 C CA . PHE A 1 161 ? -17.672 11.832 4.964 1.00 74.44 161 PHE A CA 1
ATOM 1318 C C . PHE A 1 161 ? -17.452 10.625 4.042 1.00 74.44 161 PHE A C 1
ATOM 1320 O O . PHE A 1 161 ? -16.715 10.686 3.059 1.00 74.44 161 PHE A O 1
ATOM 1327 N N . VAL A 1 162 ? -18.128 9.511 4.322 1.00 69.94 162 VAL A N 1
ATOM 1328 C CA . VAL A 1 162 ? -18.047 8.302 3.487 1.00 69.94 162 VAL A CA 1
ATOM 1329 C C . VAL A 1 162 ? -18.614 8.541 2.087 1.00 69.94 162 VAL A C 1
ATOM 1331 O O . VAL A 1 162 ? -18.056 8.060 1.099 1.00 69.94 162 VAL A O 1
ATOM 1334 N N . ASN A 1 163 ? -19.701 9.306 1.989 1.00 70.00 163 ASN A N 1
ATOM 1335 C CA . ASN A 1 163 ? -20.280 9.684 0.703 1.00 70.00 163 ASN A CA 1
ATOM 1336 C C . ASN A 1 163 ? -19.402 10.704 -0.035 1.00 70.00 163 ASN A C 1
ATOM 1338 O O . ASN A 1 163 ? -19.195 10.557 -1.237 1.00 70.00 163 ASN A O 1
ATOM 1342 N N . SER A 1 164 ? -18.810 11.675 0.671 1.00 74.50 164 SER A N 1
ATOM 1343 C CA . SER A 1 164 ? -17.913 12.654 0.047 1.00 74.50 164 SER A CA 1
ATOM 1344 C C . SER A 1 164 ? -16.653 12.011 -0.521 1.00 74.50 164 SER A C 1
ATOM 1346 O O . SER A 1 164 ? -16.164 12.462 -1.552 1.00 74.50 164 SER A O 1
ATOM 1348 N N . LEU A 1 165 ? -16.154 10.939 0.106 1.00 72.50 165 LEU A N 1
ATOM 1349 C CA . LEU A 1 165 ? -15.053 10.152 -0.445 1.00 72.50 165 LEU A CA 1
ATOM 1350 C C . LEU A 1 165 ? -15.413 9.604 -1.833 1.00 72.50 165 LEU A C 1
ATOM 1352 O O . LEU A 1 165 ? -14.640 9.770 -2.767 1.00 72.50 165 LEU A O 1
ATOM 1356 N N . VAL A 1 166 ? -16.603 9.021 -2.005 1.00 67.88 166 VAL A N 1
ATOM 1357 C CA . VAL A 1 166 ? -17.046 8.508 -3.317 1.00 67.88 166 VAL A CA 1
ATOM 1358 C C . VAL A 1 166 ? -17.149 9.623 -4.344 1.00 67.88 166 VAL A C 1
ATOM 1360 O O . VAL A 1 166 ? -16.657 9.462 -5.457 1.00 67.88 166 VAL A O 1
ATOM 1363 N N . ASP A 1 167 ? -17.735 10.760 -3.974 1.00 71.31 167 ASP A N 1
ATOM 1364 C CA . ASP A 1 167 ? -17.874 11.893 -4.889 1.00 71.31 167 ASP A CA 1
ATOM 1365 C C . ASP A 1 167 ? -16.514 12.449 -5.327 1.00 71.31 167 ASP A C 1
ATOM 1367 O O . ASP A 1 167 ? -16.337 12.821 -6.489 1.00 71.31 167 ASP A O 1
ATOM 1371 N N . GLU A 1 168 ? -15.543 12.505 -4.416 1.00 70.81 168 GLU A N 1
ATOM 1372 C CA . GLU A 1 168 ? -14.174 12.911 -4.723 1.00 70.81 168 GLU A CA 1
ATOM 1373 C C . GLU A 1 168 ? -13.490 11.901 -5.654 1.00 70.81 168 GLU A C 1
ATOM 1375 O O . GLU A 1 168 ? -12.876 12.301 -6.643 1.00 70.81 168 GLU A O 1
ATOM 1380 N N . PHE A 1 169 ? -13.672 10.600 -5.424 1.00 68.62 169 PHE A N 1
ATOM 1381 C CA . PHE A 1 169 ? -13.092 9.561 -6.277 1.00 68.62 169 PHE A CA 1
ATOM 1382 C C . PHE A 1 169 ? -13.718 9.516 -7.672 1.00 68.62 169 PHE A C 1
ATOM 1384 O O . PHE A 1 169 ? -12.987 9.486 -8.659 1.00 68.62 169 PHE A O 1
ATOM 1391 N N . LEU A 1 170 ? -15.046 9.610 -7.783 1.00 68.00 170 LEU A N 1
ATOM 1392 C CA . LEU A 1 170 ? -15.730 9.693 -9.077 1.00 68.00 170 LEU A CA 1
ATOM 1393 C C . LEU A 1 170 ? -15.331 10.959 -9.848 1.00 68.00 170 LEU A C 1
ATOM 1395 O O . LEU A 1 170 ? -15.252 10.941 -11.077 1.00 68.00 170 LEU A O 1
ATOM 1399 N N . LYS A 1 171 ? -15.058 12.069 -9.150 1.00 69.19 171 LYS A N 1
ATOM 1400 C CA . LYS A 1 171 ? -14.507 13.283 -9.773 1.00 69.19 171 LYS A CA 1
ATOM 1401 C C . LYS A 1 171 ? -13.084 13.068 -10.272 1.00 69.19 171 LYS A C 1
ATOM 1403 O O . LYS A 1 171 ? -12.789 13.477 -11.392 1.00 69.19 171 LYS A O 1
ATOM 1408 N N . LEU A 1 172 ? -12.218 12.442 -9.475 1.00 63.38 172 LEU A N 1
ATOM 1409 C CA . LEU A 1 172 ? -10.842 12.145 -9.876 1.00 63.38 172 LEU A CA 1
ATOM 1410 C C . LEU A 1 172 ? -10.809 11.229 -11.101 1.00 63.38 172 LEU A C 1
ATOM 1412 O O . LEU A 1 172 ? -10.117 11.560 -12.057 1.00 63.38 172 LEU A O 1
ATOM 1416 N N . GLN A 1 173 ? -11.633 10.177 -11.124 1.00 62.62 173 GLN A N 1
ATOM 1417 C CA . GLN A 1 173 ? -11.759 9.256 -12.256 1.00 62.62 173 GLN A CA 1
ATOM 1418 C C . GLN A 1 173 ? -12.194 9.985 -13.541 1.00 62.62 173 GLN A C 1
ATOM 1420 O O . GLN A 1 173 ? -11.550 9.840 -14.580 1.00 62.62 173 GLN A O 1
ATOM 1425 N N . LYS A 1 174 ? -13.197 10.872 -13.458 1.00 62.72 174 LYS A N 1
ATOM 1426 C CA . LYS A 1 174 ? -13.661 11.697 -14.593 1.00 62.72 174 LYS A CA 1
ATOM 1427 C C . LYS A 1 174 ? -12.629 12.718 -15.081 1.00 62.72 174 LYS A C 1
ATOM 1429 O O . LYS A 1 174 ? -12.565 12.998 -16.274 1.00 62.72 174 LYS A O 1
ATOM 1434 N N . LEU A 1 175 ? -11.821 13.288 -14.184 1.00 56.69 175 LEU A N 1
ATOM 1435 C CA . LEU A 1 175 ? -10.750 14.226 -14.551 1.00 56.69 175 LEU A CA 1
ATOM 1436 C C . LEU A 1 175 ? -9.599 13.536 -15.298 1.00 56.69 175 LEU A C 1
ATOM 1438 O O . LEU A 1 175 ? -8.927 14.185 -16.100 1.00 56.69 175 LEU A O 1
ATOM 1442 N N . THR A 1 176 ? -9.383 12.240 -15.060 1.00 51.12 176 THR A N 1
ATOM 1443 C CA . THR A 1 176 ? -8.440 11.401 -15.819 1.00 51.12 176 THR A CA 1
ATOM 1444 C C . THR A 1 176 ? -8.973 10.944 -17.179 1.00 51.12 176 THR A C 1
ATOM 1446 O O . THR A 1 176 ? -8.172 10.664 -18.060 1.00 51.12 176 THR A O 1
ATOM 1449 N N . GLU A 1 177 ? -10.292 10.912 -17.387 1.00 50.72 177 GLU A N 1
ATOM 1450 C CA . GLU A 1 177 ? -10.912 10.554 -18.678 1.00 50.72 177 GLU A CA 1
ATOM 1451 C C . GLU A 1 177 ? -10.987 11.726 -19.676 1.00 50.72 177 GLU A C 1
ATOM 1453 O O . GLU A 1 177 ? -11.187 11.505 -20.869 1.00 50.72 177 GLU A O 1
ATOM 1458 N N . GLN A 1 178 ? -10.846 12.971 -19.203 1.00 42.50 178 GLN A N 1
ATOM 1459 C CA . GLN A 1 178 ? -10.954 14.197 -20.014 1.00 42.50 178 GLN A CA 1
ATOM 1460 C C . GLN A 1 178 ? -9.606 14.790 -20.463 1.00 42.50 178 GLN A C 1
ATOM 1462 O O . GLN A 1 178 ? -9.593 15.861 -21.075 1.00 42.50 178 GLN A O 1
ATOM 1467 N N . LYS A 1 179 ? -8.485 14.136 -20.151 1.00 40.97 179 LYS A N 1
ATOM 1468 C CA . LYS A 1 179 ? -7.139 14.521 -20.594 1.00 40.97 179 LYS A CA 1
ATOM 1469 C C . LYS A 1 179 ? -6.605 13.502 -21.583 1.00 40.97 179 LYS A C 1
ATOM 1471 O O . LYS A 1 179 ? -6.013 13.961 -22.578 1.00 40.97 179 LYS A O 1
#

Sequence (179 aa):
MVSDELIKVDTAYYFVIFKPGDKVGLKFDSTFNEKWTTVSVDSFLATATLFSVDKFLASKMQNDSLISSVSTLNGRALSEIYLPKYKPDFTYSDTTILRYTRNLDNLDFSFSHHLDSLKKIKLCYIEMIYNPNPNATDPFYKSRRSYTFEMKRLEHYDTSFVNSLVDEFLKLQKLTEQK

Foldseek 3Di:
DPPPPPPQDADWDWDWDDDPPDQKTWIATRVPDLDIDIDGPVCCLVVVCVVCLQVVVVVQVVFKDWDDWDADPVRQKIKTKIAGPDDPDQPAFRIKIWMWGQVCVPPPGASHPPVCVVSVTGTFKIKGWGCADCPDPDVVRRHIDIDMGGDDDDPDDDPVVVVVVSVVVVVVNVVSVVD

pLDDT: mean 83.7, std 13.86, range [37.91, 98.19]